Protein AF-A0A165PX97-F1 (afdb_monomer)

Foldseek 3Di:
DPPPVCLVQVLVQLVVLLVVLVVQLCCLVVPDCLCQDDPRPPPPVPLVVCC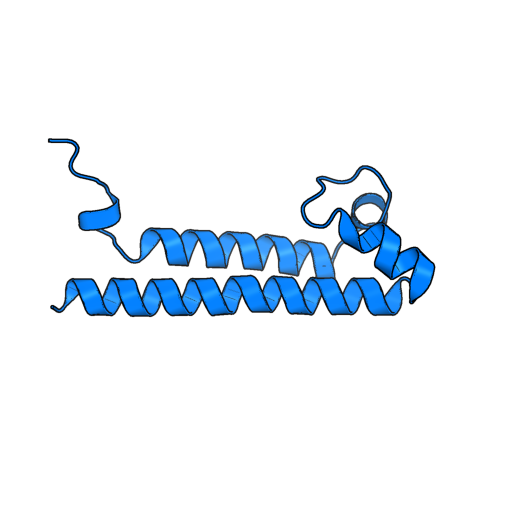VPVNPVRSSVVSNVVSVVSNVVSVVSNVVRVVSVVD

pLDDT: mean 73.75, std 14.12, range [43.16, 92.56]

Structure (mmCIF, N/CA/C/O backbone):
data_AF-A0A165PX97-F1
#
_entry.id   AF-A0A165PX97-F1
#
loop_
_atom_site.group_PDB
_atom_site.id
_atom_site.type_symbol
_atom_site.label_atom_id
_atom_site.label_alt_id
_atom_site.label_comp_id
_atom_site.label_asym_id
_atom_site.label_entity_id
_atom_site.label_seq_id
_atom_site.pdbx_PDB_ins_code
_atom_site.Cartn_x
_atom_site.Cartn_y
_atom_site.Cartn_z
_atom_site.occupancy
_atom_site.B_iso_or_equiv
_atom_site.auth_seq_id
_atom_site.auth_comp_id
_atom_site.auth_asym_id
_atom_site.auth_atom_id
_atom_site.pdbx_PDB_model_num
ATOM 1 N N . MET A 1 1 ? 24.288 14.532 -16.717 1.00 46.91 1 MET A N 1
ATOM 2 C CA . MET A 1 1 ? 23.082 13.806 -17.152 1.00 46.91 1 MET A CA 1
ATOM 3 C C . MET A 1 1 ? 22.738 12.885 -15.997 1.00 46.91 1 MET A C 1
ATOM 5 O O . MET A 1 1 ? 23.502 11.967 -15.741 1.00 46.91 1 MET A O 1
ATOM 9 N N . ILE A 1 2 ? 21.752 13.240 -15.166 1.00 54.53 2 ILE A N 1
ATOM 10 C CA . ILE A 1 2 ? 21.284 12.293 -14.149 1.00 54.53 2 ILE A CA 1
ATOM 11 C C . ILE A 1 2 ? 20.433 11.311 -14.931 1.00 54.53 2 ILE A C 1
ATOM 13 O O . ILE A 1 2 ? 19.296 11.604 -15.293 1.00 54.53 2 ILE A O 1
ATOM 17 N N . ASP A 1 3 ? 21.056 10.198 -15.273 1.00 55.19 3 ASP A N 1
ATOM 18 C CA . ASP A 1 3 ? 20.399 9.010 -15.773 1.00 55.19 3 ASP A CA 1
ATOM 19 C C . ASP A 1 3 ? 19.436 8.542 -14.681 1.00 55.19 3 ASP A C 1
ATOM 21 O O . ASP A 1 3 ? 19.800 7.835 -13.743 1.00 55.19 3 ASP A O 1
ATOM 25 N N . ASN A 1 4 ? 18.211 9.068 -14.729 1.00 65.81 4 ASN A N 1
ATOM 26 C CA . ASN A 1 4 ? 17.183 8.747 -13.759 1.00 65.81 4 ASN A CA 1
ATOM 27 C C . ASN A 1 4 ? 16.933 7.240 -13.827 1.00 65.81 4 ASN A C 1
ATOM 29 O O . ASN A 1 4 ? 16.606 6.698 -14.878 1.00 65.81 4 ASN A O 1
ATOM 33 N N . ILE A 1 5 ? 17.045 6.565 -12.684 1.00 64.81 5 ILE A N 1
ATOM 34 C CA . ILE A 1 5 ? 16.726 5.137 -12.537 1.00 64.81 5 ILE A CA 1
ATOM 35 C C . ILE A 1 5 ? 15.328 4.808 -13.094 1.00 64.81 5 ILE A C 1
ATOM 3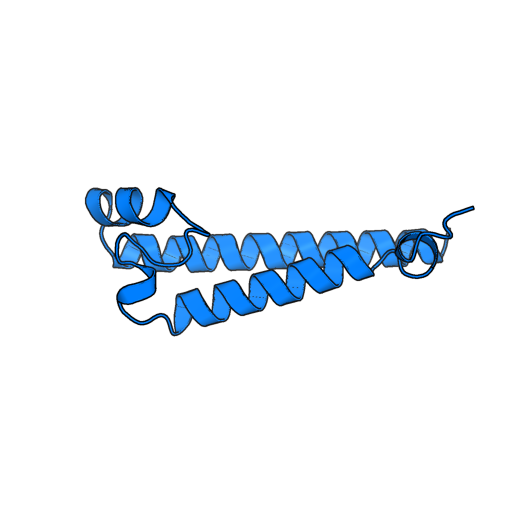7 O O . ILE A 1 5 ? 15.105 3.725 -13.624 1.00 64.81 5 ILE A O 1
ATOM 41 N N . PHE A 1 6 ? 14.416 5.783 -13.051 1.00 60.75 6 PHE A N 1
ATOM 42 C CA . PHE A 1 6 ? 13.068 5.707 -13.608 1.00 60.75 6 PHE A CA 1
ATOM 43 C C . PHE A 1 6 ? 13.019 5.536 -15.131 1.00 60.75 6 PHE A C 1
ATOM 45 O O . PHE A 1 6 ? 12.023 5.044 -15.644 1.00 60.75 6 PHE A O 1
ATOM 52 N N . THR A 1 7 ? 14.073 5.905 -15.858 1.00 64.19 7 THR A N 1
ATOM 53 C CA . THR A 1 7 ? 14.163 5.702 -17.311 1.00 64.19 7 THR A CA 1
ATOM 54 C C . THR A 1 7 ? 14.573 4.265 -17.650 1.00 64.19 7 THR A C 1
ATOM 56 O O . THR A 1 7 ? 14.128 3.718 -18.651 1.00 64.19 7 THR A O 1
ATOM 59 N N . TYR A 1 8 ? 15.394 3.631 -16.804 1.00 70.12 8 TYR A N 1
ATOM 60 C CA . TYR A 1 8 ? 15.852 2.243 -16.982 1.00 70.12 8 TYR A CA 1
ATOM 61 C C . TYR A 1 8 ? 14.886 1.210 -16.387 1.00 70.12 8 TYR A C 1
ATOM 63 O O . TYR A 1 8 ? 14.884 0.040 -16.783 1.00 70.12 8 TYR A O 1
ATOM 71 N N . LEU A 1 9 ? 14.085 1.637 -15.412 1.00 78.62 9 LEU A N 1
ATOM 72 C CA . LEU A 1 9 ? 13.104 0.816 -14.713 1.00 78.62 9 LEU A CA 1
ATOM 73 C C . LEU A 1 9 ? 11.833 1.645 -14.447 1.00 78.62 9 LEU A C 1
ATOM 75 O O . LEU A 1 9 ? 11.572 2.066 -13.315 1.00 78.62 9 LEU A O 1
ATOM 79 N N . PRO A 1 10 ? 11.042 1.929 -15.495 1.00 79.81 10 PRO A N 1
ATOM 80 C CA . PRO A 1 10 ? 9.818 2.724 -15.376 1.00 79.81 10 PRO A CA 1
ATOM 81 C C . PRO A 1 10 ? 8.736 2.041 -14.523 1.00 79.81 10 PRO A C 1
ATOM 83 O O . PRO A 1 10 ? 7.796 2.696 -14.080 1.00 79.81 10 PRO A O 1
ATOM 86 N N . GLU A 1 11 ? 8.870 0.743 -14.235 1.00 84.12 11 GLU A N 1
ATOM 87 C CA . GLU A 1 11 ? 7.954 -0.027 -13.387 1.00 84.12 11 GLU A CA 1
ATOM 88 C C . GLU A 1 11 ? 8.154 0.244 -11.881 1.00 84.12 11 GLU A C 1
ATOM 90 O O . GLU A 1 11 ? 7.262 -0.005 -11.065 1.00 84.12 11 GLU A O 1
ATOM 95 N N . LEU A 1 12 ? 9.327 0.759 -11.498 1.00 84.44 12 LEU A N 1
ATOM 96 C CA . LEU A 1 12 ? 9.782 0.889 -10.109 1.00 84.44 12 LEU A CA 1
ATOM 97 C C . LEU A 1 12 ? 8.851 1.745 -9.217 1.00 84.44 12 LEU A C 1
ATOM 99 O O . LEU A 1 12 ? 8.560 1.314 -8.097 1.00 84.44 12 LEU A O 1
ATOM 103 N N . PRO A 1 13 ? 8.295 2.887 -9.677 1.00 84.44 13 PRO A N 1
ATOM 104 C CA . PRO A 1 13 ? 7.301 3.649 -8.914 1.00 84.44 13 PRO A CA 1
ATOM 105 C C . PRO A 1 13 ? 6.037 2.837 -8.603 1.00 84.44 13 PRO A C 1
ATOM 107 O O . PRO A 1 13 ? 5.510 2.902 -7.491 1.00 84.44 13 PRO A O 1
ATOM 110 N N . GLY A 1 14 ? 5.571 2.041 -9.569 1.00 86.50 14 GLY A N 1
ATOM 111 C CA . GLY A 1 14 ? 4.401 1.184 -9.404 1.00 86.50 14 GLY A CA 1
ATOM 112 C C . GLY A 1 14 ? 4.658 0.058 -8.403 1.00 86.50 14 GLY A C 1
ATOM 113 O O . GLY A 1 14 ? 3.840 -0.176 -7.515 1.00 86.50 14 GLY A O 1
ATOM 114 N N . ILE A 1 15 ? 5.835 -0.574 -8.471 1.00 88.25 15 ILE A N 1
ATOM 115 C CA . ILE A 1 15 ? 6.260 -1.600 -7.504 1.00 88.25 15 ILE A CA 1
ATOM 116 C C . ILE A 1 15 ? 6.300 -1.019 -6.085 1.00 88.25 15 ILE A C 1
ATOM 118 O O . ILE A 1 15 ? 5.779 -1.634 -5.151 1.00 88.25 15 ILE A O 1
ATOM 122 N N . PHE A 1 16 ? 6.859 0.182 -5.917 1.00 88.75 16 PHE A N 1
ATOM 123 C CA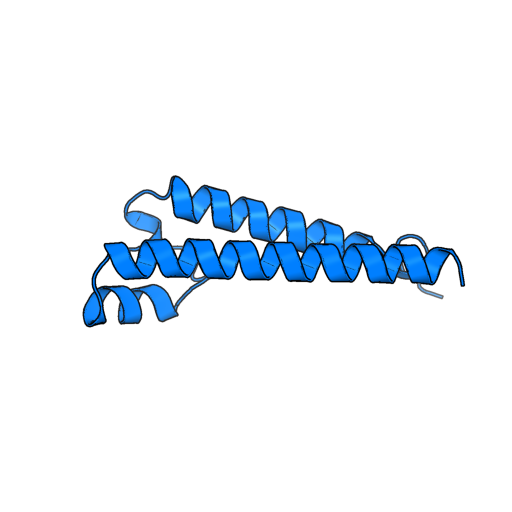 . PHE A 1 16 ? 6.901 0.854 -4.619 1.00 88.75 16 PHE A CA 1
ATOM 124 C C . PHE A 1 16 ? 5.494 1.145 -4.076 1.00 88.75 16 PHE A C 1
ATOM 126 O O . PHE A 1 16 ? 5.218 0.875 -2.906 1.00 88.75 16 PHE A O 1
ATOM 133 N N . MET A 1 17 ? 4.576 1.618 -4.927 1.00 87.75 17 MET A N 1
ATOM 134 C CA . MET A 1 17 ? 3.172 1.816 -4.550 1.00 87.75 17 MET A CA 1
ATOM 135 C C . MET A 1 17 ? 2.480 0.513 -4.136 1.00 87.75 17 MET A C 1
ATOM 137 O O . MET A 1 17 ? 1.735 0.515 -3.158 1.00 87.75 17 MET A O 1
ATOM 141 N N . ILE A 1 18 ? 2.735 -0.603 -4.825 1.00 89.81 18 ILE A N 1
ATOM 142 C CA . ILE A 1 18 ? 2.164 -1.909 -4.460 1.00 89.81 18 ILE A CA 1
ATOM 143 C C . ILE A 1 18 ? 2.669 -2.349 -3.083 1.00 89.81 18 ILE A C 1
ATOM 145 O O . ILE A 1 18 ? 1.863 -2.761 -2.248 1.00 89.81 18 ILE A O 1
ATOM 149 N N . LEU A 1 19 ? 3.975 -2.230 -2.826 1.00 89.69 19 LEU A N 1
ATOM 150 C CA . LEU A 1 19 ? 4.573 -2.570 -1.531 1.00 89.69 19 LEU A CA 1
ATOM 151 C C . LEU A 1 19 ? 4.003 -1.704 -0.404 1.00 89.69 19 LEU A C 1
ATOM 153 O O . LEU A 1 19 ? 3.635 -2.227 0.649 1.00 89.69 19 LEU A O 1
ATOM 157 N N . LEU A 1 20 ? 3.865 -0.398 -0.644 1.00 86.31 20 LEU A N 1
ATOM 158 C CA . LEU A 1 20 ? 3.230 0.521 0.296 1.00 86.31 20 LEU A CA 1
ATOM 159 C C . LEU A 1 20 ? 1.767 0.124 0.547 1.00 86.31 20 LEU A C 1
ATOM 161 O O . LEU A 1 20 ? 1.343 0.013 1.693 1.00 86.31 20 LEU A O 1
ATOM 165 N N . GLY A 1 21 ? 0.999 -0.155 -0.506 1.00 84.81 21 GLY A N 1
ATOM 166 C CA . GLY A 1 21 ? -0.393 -0.588 -0.400 1.00 84.81 21 GLY A CA 1
ATOM 167 C C . GLY A 1 21 ? -0.556 -1.921 0.341 1.00 84.81 21 GLY A C 1
ATOM 168 O O . GLY A 1 21 ? -1.492 -2.077 1.123 1.00 84.81 21 GLY A O 1
ATOM 169 N N . TRP A 1 22 ? 0.376 -2.861 0.171 1.00 86.06 22 TRP A N 1
ATOM 170 C CA . TRP A 1 22 ? 0.430 -4.111 0.938 1.00 86.06 22 TRP A CA 1
ATOM 171 C C . TRP A 1 22 ? 0.729 -3.878 2.415 1.00 86.06 22 TRP A C 1
ATOM 173 O O . TRP A 1 22 ? 0.076 -4.485 3.266 1.00 86.06 22 TRP A O 1
ATOM 183 N N . LEU A 1 23 ? 1.670 -2.985 2.724 1.00 83.81 23 LEU A N 1
ATOM 184 C CA . LEU A 1 23 ? 1.972 -2.581 4.095 1.00 83.81 23 LEU A CA 1
ATOM 185 C C . LEU A 1 23 ? 0.724 -1.984 4.760 1.00 83.81 23 LEU A C 1
ATOM 187 O O . LEU A 1 23 ? 0.339 -2.416 5.846 1.00 83.81 23 LEU A O 1
ATOM 191 N N . LEU A 1 24 ? 0.033 -1.079 4.059 1.00 78.56 24 LEU A N 1
ATOM 192 C CA . LEU A 1 24 ? -1.224 -0.482 4.512 1.00 78.56 24 LEU A CA 1
ATOM 193 C C . LEU A 1 24 ? -2.333 -1.521 4.676 1.00 78.56 24 LEU A C 1
ATOM 195 O O . LEU A 1 24 ? -3.070 -1.471 5.659 1.00 78.56 24 LEU A O 1
ATOM 199 N N . LEU A 1 25 ? -2.440 -2.497 3.774 1.00 81.94 25 LEU A N 1
ATOM 200 C CA . LEU A 1 25 ? -3.439 -3.562 3.863 1.00 81.94 25 LEU A CA 1
ATOM 201 C C . LEU A 1 25 ? -3.174 -4.489 5.053 1.00 81.94 25 LEU A C 1
ATOM 203 O O . LEU A 1 25 ? -4.108 -4.865 5.766 1.00 81.94 25 LEU A O 1
ATOM 207 N N . TYR A 1 26 ? -1.911 -4.857 5.269 1.00 79.50 26 TYR A N 1
ATOM 208 C CA . TYR A 1 26 ? -1.480 -5.664 6.406 1.00 79.50 26 TYR A CA 1
ATOM 209 C C . TYR A 1 26 ? -1.795 -4.947 7.720 1.00 79.50 26 TYR A C 1
ATOM 211 O O . TYR A 1 26 ? -2.437 -5.520 8.599 1.00 79.50 26 TYR A O 1
ATOM 219 N N . TRP A 1 27 ? -1.440 -3.670 7.807 1.00 73.50 27 TRP A N 1
ATOM 220 C CA . TRP A 1 27 ? -1.769 -2.793 8.924 1.00 73.50 27 TRP A CA 1
ATOM 221 C C . TRP A 1 27 ? -3.277 -2.601 9.108 1.00 73.50 27 TRP A C 1
ATOM 223 O O . TRP A 1 27 ? -3.772 -2.666 10.224 1.00 73.50 27 TRP A O 1
ATOM 233 N N . SER A 1 28 ? -4.054 -2.506 8.033 1.00 70.88 28 SER A N 1
ATOM 234 C CA . SER A 1 28 ? -5.517 -2.392 8.118 1.00 70.88 28 SER A CA 1
ATOM 235 C C . SER A 1 28 ? -6.186 -3.665 8.644 1.00 70.88 28 SER A C 1
ATOM 237 O O . SER A 1 28 ? -7.180 -3.589 9.363 1.00 70.88 28 SER A O 1
ATOM 239 N N . LYS A 1 29 ? -5.662 -4.847 8.288 1.00 70.38 29 LYS A N 1
ATOM 240 C CA . LYS A 1 29 ? -6.221 -6.147 8.702 1.00 70.38 29 LYS A CA 1
ATOM 241 C C . LYS A 1 29 ? -5.746 -6.600 10.079 1.00 70.38 29 LYS A C 1
ATOM 243 O O . LYS A 1 29 ? -6.520 -7.222 10.799 1.00 70.38 29 LYS A O 1
ATOM 248 N N . LYS A 1 30 ? -4.480 -6.337 10.409 1.00 65.56 30 LYS A N 1
ATOM 249 C CA . LYS A 1 30 ? -3.834 -6.784 11.650 1.00 65.56 30 LYS A CA 1
ATOM 250 C C . LYS A 1 30 ? -3.786 -5.696 12.726 1.00 65.56 30 LYS A C 1
ATOM 252 O O . LYS A 1 30 ? -3.436 -6.006 13.853 1.00 65.56 30 LYS A O 1
ATOM 257 N N . GLY A 1 31 ? -4.089 -4.448 12.366 1.00 56.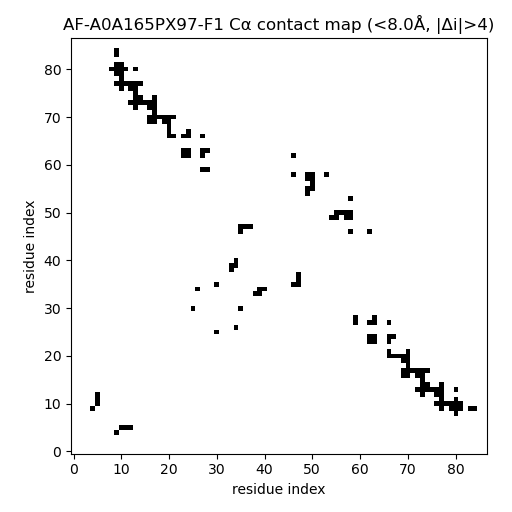56 31 GLY A N 1
ATOM 258 C CA . GLY A 1 31 ? -3.829 -3.260 13.172 1.00 56.56 31 GLY A CA 1
ATOM 259 C C . GLY A 1 31 ? -4.416 -3.336 14.570 1.00 56.56 31 GLY A C 1
ATOM 260 O O . GLY A 1 31 ? -5.636 -3.361 14.737 1.00 56.56 31 GLY A O 1
ATOM 261 N N . ASP A 1 32 ? -3.505 -3.337 15.536 1.00 54.81 32 ASP A N 1
ATOM 262 C CA . ASP A 1 32 ? -3.741 -3.008 16.934 1.00 54.81 32 ASP A CA 1
ATOM 263 C C . ASP A 1 32 ? -4.415 -1.628 17.072 1.00 54.81 32 ASP A C 1
ATOM 265 O O . ASP A 1 32 ? -4.374 -0.785 16.168 1.00 54.81 32 ASP A O 1
ATOM 269 N N . GLU A 1 33 ? -5.009 -1.383 18.240 1.00 55.75 33 GLU A N 1
ATOM 270 C CA . GLU A 1 33 ? -5.764 -0.167 18.575 1.00 55.75 33 GLU A CA 1
ATOM 271 C C . GLU A 1 33 ? -4.998 1.135 18.258 1.00 55.75 33 GLU A C 1
ATOM 273 O O . GLU A 1 33 ? -5.608 2.085 17.764 1.00 55.75 33 GLU A O 1
ATOM 278 N N . TRP A 1 34 ? -3.661 1.150 18.380 1.00 58.84 34 TRP A N 1
ATOM 279 C CA . TRP A 1 34 ? -2.804 2.324 18.128 1.00 58.84 34 TRP A CA 1
ATOM 280 C C . TRP A 1 34 ? -2.849 2.875 16.691 1.00 58.84 34 TRP A C 1
ATOM 282 O O . TRP A 1 34 ? -2.528 4.042 16.469 1.00 58.84 34 TRP A O 1
ATOM 292 N N . MET A 1 35 ? -3.257 2.074 15.699 1.00 55.56 35 MET A N 1
ATOM 293 C CA . MET A 1 35 ? -3.442 2.550 14.315 1.00 55.56 35 MET A CA 1
ATOM 294 C C . MET A 1 35 ? -4.783 3.252 14.086 1.00 55.56 35 MET A C 1
ATOM 296 O O . MET A 1 35 ? -4.967 3.932 13.074 1.00 55.56 35 MET A O 1
ATOM 300 N N . TYR A 1 36 ? -5.726 3.061 15.005 1.00 56.00 36 TYR A N 1
ATOM 301 C CA . TYR A 1 36 ? -7.038 3.702 15.002 1.00 56.00 36 TYR A CA 1
ATOM 302 C C . TYR A 1 36 ? -7.136 4.793 16.073 1.00 56.00 36 TYR A C 1
ATOM 304 O O . TYR A 1 36 ? -8.079 5.586 16.052 1.00 56.00 36 TYR A O 1
ATOM 312 N N . GLU A 1 37 ? -6.183 4.837 17.003 1.00 52.28 37 GLU A N 1
ATOM 313 C CA . GLU A 1 37 ? -6.020 5.902 17.979 1.00 52.28 37 GLU A CA 1
ATOM 314 C C . GLU A 1 37 ? -5.387 7.151 17.362 1.00 52.28 37 GLU A C 1
ATOM 316 O O . GLU A 1 37 ? -4.524 7.113 16.483 1.00 52.28 37 GLU A O 1
ATOM 321 N N . SER A 1 38 ? -5.851 8.298 17.848 1.00 48.16 38 SER A N 1
ATOM 322 C CA . SER A 1 38 ? -5.331 9.619 17.525 1.00 48.16 38 SER A CA 1
ATOM 323 C C . SER A 1 38 ? -3.857 9.722 17.932 1.00 48.16 38 SER A C 1
ATOM 325 O O . SER A 1 38 ? -3.562 10.028 19.083 1.00 48.16 38 SER A O 1
ATOM 327 N N . GLY A 1 39 ? -2.942 9.455 16.998 1.00 44.19 39 GLY A N 1
ATOM 328 C CA . GLY A 1 39 ? -1.496 9.540 17.233 1.00 44.19 39 GLY A CA 1
ATOM 329 C C . GLY A 1 39 ? -0.650 8.508 16.483 1.00 44.19 39 GLY A C 1
ATOM 330 O O . GLY A 1 39 ? 0.560 8.702 16.377 1.00 44.19 39 GLY A O 1
ATOM 331 N N . GLY A 1 40 ? -1.252 7.452 15.920 1.00 44.00 40 GLY A N 1
ATOM 332 C CA . GLY A 1 40 ? -0.552 6.556 14.993 1.00 44.00 40 GLY A CA 1
ATOM 333 C C . GLY A 1 40 ? -0.045 7.310 13.751 1.00 44.00 40 GLY A C 1
ATOM 334 O O . GLY A 1 40 ? -0.597 8.368 13.431 1.00 44.00 40 GLY A O 1
ATOM 335 N N . PRO A 1 41 ? 0.994 6.808 13.044 1.00 43.16 41 PRO A N 1
ATOM 336 C CA . PRO A 1 41 ? 1.535 7.446 11.849 1.00 43.16 41 PRO A CA 1
ATOM 337 C C . PRO A 1 41 ? 0.372 7.718 10.903 1.00 43.16 41 PRO A C 1
ATOM 339 O O . PRO A 1 41 ? -0.269 6.796 10.400 1.00 43.16 41 PRO A O 1
ATOM 342 N N . GLY A 1 42 ? 0.054 9.006 10.773 1.00 43.69 42 GLY A N 1
ATOM 343 C CA . GLY A 1 42 ? -1.185 9.530 10.218 1.00 43.69 42 GLY A CA 1
ATOM 344 C C . GLY A 1 42 ? -1.274 9.359 8.712 1.00 43.69 42 GLY A C 1
ATOM 345 O O . GLY A 1 42 ? -1.480 10.333 7.997 1.00 43.69 42 GLY A O 1
ATOM 346 N N . VAL A 1 43 ? -1.150 8.130 8.214 1.00 50.59 43 VAL A N 1
ATOM 347 C CA . VAL A 1 43 ? -1.424 7.825 6.807 1.00 50.59 43 VAL A CA 1
ATOM 348 C C . VAL A 1 43 ? -2.906 8.061 6.500 1.00 50.59 43 VAL A C 1
ATOM 350 O O . VAL A 1 43 ? -3.281 8.330 5.365 1.00 50.59 43 VAL A O 1
ATOM 353 N N . PHE A 1 44 ? -3.751 8.066 7.533 1.00 54.62 44 PHE A N 1
ATOM 354 C CA . PHE A 1 44 ? -5.160 8.374 7.409 1.00 54.62 44 PHE A CA 1
ATOM 355 C C . PHE A 1 44 ? -5.640 9.248 8.577 1.00 54.62 44 PHE A C 1
ATOM 357 O O . PHE A 1 44 ? -6.429 8.828 9.423 1.00 54.62 44 PHE A O 1
ATOM 364 N N . THR A 1 45 ? -5.206 10.504 8.613 1.00 50.50 45 THR A N 1
ATOM 365 C CA . THR A 1 45 ? -5.725 11.546 9.524 1.00 50.50 45 THR A CA 1
ATOM 366 C C . THR A 1 45 ? -7.258 11.659 9.523 1.00 50.50 45 THR A C 1
ATOM 368 O O . THR A 1 45 ? -7.839 12.148 10.487 1.00 50.50 45 THR A O 1
ATOM 371 N N . ASN A 1 46 ? -7.929 11.150 8.483 1.00 59.75 46 ASN A N 1
ATOM 372 C CA . ASN A 1 46 ? -9.385 11.150 8.356 1.00 59.75 46 ASN A CA 1
ATOM 373 C C . ASN A 1 46 ? -10.091 9.912 8.962 1.00 59.75 46 ASN A C 1
ATOM 375 O O . ASN A 1 46 ? -11.317 9.897 9.059 1.00 59.75 46 ASN A O 1
ATOM 379 N N . ILE A 1 47 ? -9.360 8.875 9.402 1.00 62.78 47 ILE A N 1
ATOM 380 C CA . 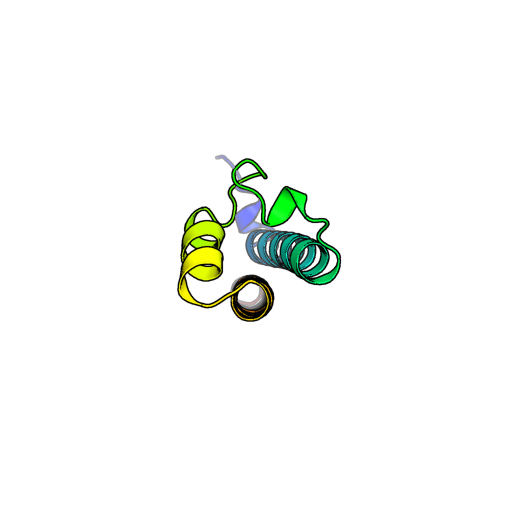ILE A 1 47 ? -9.966 7.698 10.061 1.00 62.78 47 ILE A CA 1
ATOM 381 C C . ILE A 1 47 ? -10.630 8.085 11.366 1.00 62.78 47 ILE A C 1
ATOM 383 O O . ILE A 1 47 ? -11.697 7.566 11.662 1.00 62.78 47 ILE A O 1
ATOM 387 N N . THR A 1 48 ? -10.011 8.954 12.164 1.00 63.31 48 THR A N 1
ATOM 388 C CA . THR A 1 48 ? -10.522 9.296 13.496 1.00 63.31 48 THR A CA 1
ATOM 389 C C . THR A 1 48 ? -11.901 9.940 13.391 1.00 63.31 48 THR A C 1
ATOM 391 O O . THR A 1 48 ? -12.800 9.614 14.163 1.00 63.31 48 THR A O 1
ATOM 394 N N . TRP A 1 49 ? -12.099 10.782 12.373 1.00 68.25 49 TRP A N 1
ATOM 395 C CA . TRP A 1 49 ? -13.403 11.344 12.038 1.00 68.25 49 TRP A CA 1
ATOM 396 C C . TRP A 1 49 ? -14.383 10.252 11.580 1.00 68.25 49 TRP A C 1
ATOM 398 O O . TRP A 1 49 ? -15.451 10.114 12.169 1.00 68.25 49 TRP A O 1
ATOM 408 N N . ILE A 1 50 ? -13.994 9.391 10.628 1.00 69.19 50 ILE A N 1
ATOM 409 C CA . ILE A 1 50 ? -14.848 8.285 10.147 1.00 69.19 50 ILE A CA 1
ATOM 410 C C . ILE A 1 50 ? -15.227 7.322 11.284 1.00 69.19 50 ILE A C 1
ATOM 412 O O . ILE A 1 50 ? -16.365 6.864 11.352 1.00 69.19 50 ILE A O 1
ATOM 416 N N . ARG A 1 51 ? -14.304 7.032 12.202 1.00 69.50 51 ARG A N 1
ATOM 417 C CA . ARG A 1 51 ? -14.523 6.189 13.381 1.00 69.50 51 ARG A CA 1
ATOM 418 C C . ARG A 1 51 ? -15.540 6.825 14.320 1.00 69.50 51 ARG A C 1
ATOM 420 O O . ARG A 1 51 ? -16.459 6.137 14.753 1.00 69.50 51 ARG A O 1
ATOM 427 N N . ASN A 1 52 ? -15.394 8.118 14.604 1.00 72.25 52 ASN A N 1
ATOM 428 C CA . ASN A 1 52 ? -16.282 8.842 15.511 1.00 72.25 52 ASN A CA 1
ATOM 429 C C . ASN A 1 52 ? -17.679 9.075 14.904 1.00 72.25 52 ASN A C 1
ATOM 431 O O . ASN A 1 52 ? -18.653 9.139 15.647 1.00 72.25 52 ASN A O 1
ATOM 435 N N . THR A 1 53 ? -17.796 9.168 13.574 1.00 76.06 53 THR A N 1
ATOM 436 C CA . THR A 1 53 ? -19.070 9.425 12.876 1.00 76.06 53 THR A CA 1
ATOM 437 C C . THR A 1 53 ? -19.803 8.149 12.443 1.00 76.06 53 THR A C 1
ATOM 439 O O . THR A 1 53 ? -21.024 8.085 12.541 1.00 76.06 53 THR A O 1
ATOM 442 N N . PHE A 1 54 ? -19.085 7.123 11.976 1.00 75.88 54 PHE A N 1
ATOM 443 C CA . PHE A 1 54 ? -19.659 5.908 11.371 1.00 75.88 54 PHE A CA 1
ATOM 444 C C . PHE A 1 54 ? -19.291 4.608 12.102 1.00 75.88 54 PHE A C 1
ATOM 446 O O . PHE A 1 54 ? -19.684 3.518 11.669 1.00 75.88 54 PHE A O 1
ATOM 453 N N . GLY A 1 55 ? -18.528 4.699 13.192 1.00 74.38 55 GLY A N 1
ATOM 454 C CA . GLY A 1 55 ? -18.081 3.563 13.989 1.00 74.38 55 GLY A CA 1
ATOM 455 C C . GLY A 1 55 ? -16.817 2.877 13.458 1.00 74.38 55 GLY A C 1
ATOM 456 O O . GLY A 1 55 ? -16.454 2.938 12.281 1.00 74.38 55 GLY A O 1
ATOM 457 N N . GLU A 1 56 ? -16.144 2.157 14.353 1.00 72.25 56 GLU A N 1
ATOM 458 C CA . GLU A 1 56 ? -14.848 1.513 14.104 1.00 72.25 56 GLU A CA 1
ATOM 459 C C . GLU A 1 56 ? -14.893 0.455 12.992 1.00 72.25 56 GLU A C 1
ATOM 461 O O . GLU A 1 56 ? -13.982 0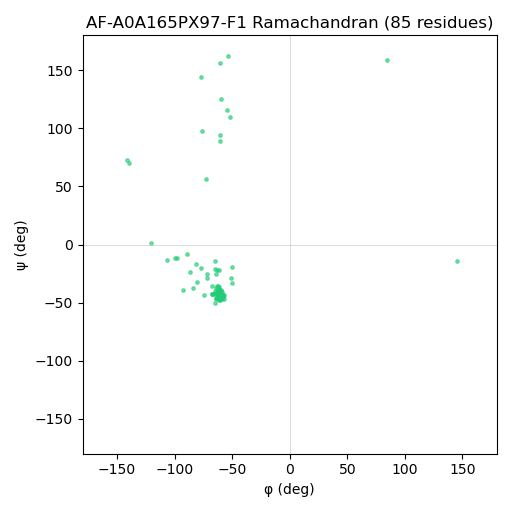.352 12.169 1.00 72.25 56 GLU A O 1
ATOM 466 N N . LYS A 1 57 ? -15.994 -0.299 12.903 1.00 74.56 57 LYS A N 1
ATOM 467 C CA . LYS A 1 57 ? -16.178 -1.334 11.874 1.00 74.56 57 LYS A CA 1
ATOM 468 C C . LYS A 1 57 ? -16.195 -0.746 10.459 1.00 74.56 57 LYS A C 1
ATOM 470 O O . LYS A 1 57 ? -15.689 -1.375 9.527 1.00 74.56 57 LYS A O 1
ATOM 475 N N . THR A 1 58 ? -16.758 0.451 10.298 1.00 73.38 58 THR A N 1
ATOM 476 C CA . THR A 1 58 ? -16.815 1.163 9.015 1.00 73.38 58 THR A CA 1
ATOM 477 C C . THR A 1 58 ?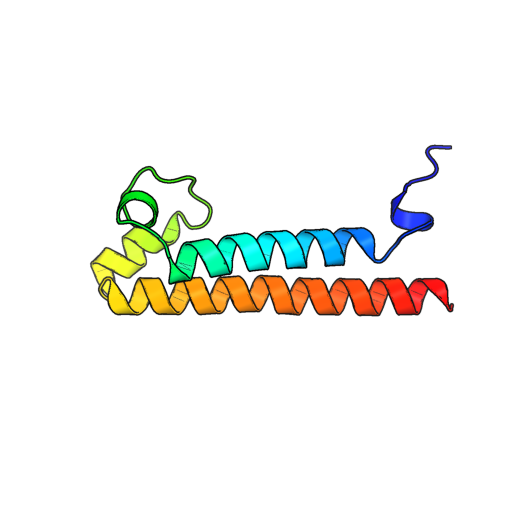 -15.447 1.732 8.657 1.00 73.38 58 THR A C 1
ATOM 479 O O . THR A 1 58 ? -14.985 1.542 7.533 1.00 73.38 58 THR A O 1
ATOM 482 N N . ALA A 1 59 ? -14.749 2.321 9.630 1.00 72.06 59 ALA A N 1
ATOM 483 C CA . ALA A 1 59 ? -13.386 2.818 9.459 1.00 72.06 59 ALA A CA 1
ATOM 484 C C . ALA A 1 59 ? -12.402 1.717 9.012 1.00 72.06 59 ALA A C 1
ATOM 486 O O . ALA A 1 59 ? -11.666 1.902 8.042 1.00 72.06 59 ALA A O 1
ATOM 487 N N . LYS A 1 60 ? -12.455 0.530 9.637 1.00 73.00 60 LYS A N 1
ATOM 488 C CA . LYS A 1 60 ? -11.635 -0.634 9.243 1.00 73.00 60 LYS A CA 1
ATOM 489 C C . LYS A 1 60 ? -11.872 -1.049 7.788 1.00 73.00 60 LYS A C 1
ATOM 491 O O . LYS A 1 60 ? -10.924 -1.295 7.045 1.00 73.00 60 LYS A O 1
ATOM 496 N N . ARG A 1 61 ? -13.136 -1.096 7.352 1.00 76.69 61 ARG A N 1
ATOM 497 C CA . ARG A 1 61 ? -13.486 -1.415 5.954 1.00 76.69 61 ARG A CA 1
ATOM 498 C C . ARG A 1 61 ? -12.975 -0.357 4.982 1.00 76.69 61 ARG A C 1
ATOM 500 O O . ARG A 1 61 ? -12.481 -0.711 3.915 1.00 76.69 61 ARG A O 1
ATOM 507 N N . TYR A 1 62 ? -13.068 0.913 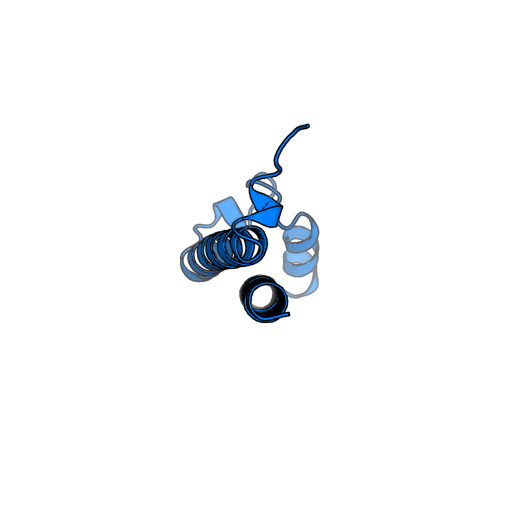5.360 1.00 77.56 62 TYR A N 1
ATOM 508 C CA . TYR A 1 62 ? -12.605 2.021 4.534 1.00 77.56 62 TYR A CA 1
ATOM 509 C C . TYR A 1 62 ? -11.085 1.975 4.320 1.00 77.56 62 TYR A C 1
ATOM 511 O O . TYR A 1 62 ? -10.623 2.097 3.190 1.00 77.56 62 TYR A O 1
ATOM 519 N N . ASN A 1 63 ? -10.310 1.668 5.362 1.00 76.56 63 ASN A N 1
ATOM 520 C CA . ASN A 1 63 ? -8.861 1.486 5.238 1.00 76.56 63 ASN A CA 1
ATOM 521 C C . ASN A 1 63 ? -8.468 0.345 4.309 1.00 76.56 63 ASN A C 1
ATOM 523 O O . ASN A 1 63 ? -7.553 0.486 3.496 1.00 76.56 63 ASN A O 1
ATOM 527 N N . VAL A 1 64 ? -9.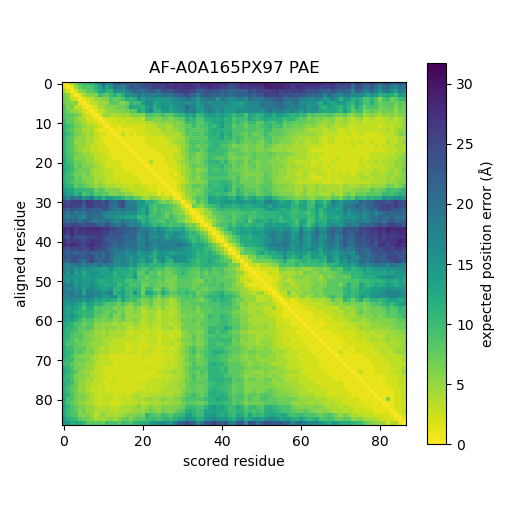171 -0.785 4.411 1.00 81.56 64 VAL A N 1
ATOM 528 C CA . VAL A 1 64 ? -8.957 -1.920 3.511 1.00 81.56 64 VAL A CA 1
ATOM 529 C C . VAL A 1 64 ? -9.236 -1.505 2.066 1.00 81.56 64 VAL A C 1
ATOM 531 O O . VAL A 1 64 ? -8.438 -1.824 1.187 1.00 81.56 64 VAL A O 1
ATOM 534 N N . LEU A 1 65 ? -10.316 -0.756 1.819 1.00 83.44 65 LEU A N 1
ATOM 535 C CA . LEU A 1 65 ? -10.653 -0.244 0.489 1.00 83.44 65 LEU A CA 1
ATOM 536 C C . LEU A 1 65 ? -9.594 0.722 -0.053 1.00 83.44 65 LEU A C 1
ATOM 538 O O . LEU A 1 65 ? -9.179 0.564 -1.198 1.00 83.44 65 LEU A O 1
ATOM 542 N N . ILE A 1 66 ? -9.112 1.674 0.753 1.00 82.06 66 ILE A N 1
ATOM 543 C CA . ILE A 1 66 ? -8.058 2.597 0.306 1.00 82.06 66 ILE A CA 1
ATOM 544 C C . ILE A 1 66 ? -6.759 1.840 0.029 1.00 82.06 66 ILE A C 1
ATOM 546 O O . ILE A 1 66 ? -6.122 2.081 -0.993 1.00 82.06 66 ILE A O 1
ATOM 550 N N . SER A 1 67 ? -6.385 0.894 0.894 1.00 83.19 67 SER A N 1
ATOM 551 C CA . SER A 1 67 ? -5.185 0.072 0.699 1.00 83.19 67 SER A CA 1
ATOM 552 C C . SER A 1 67 ? -5.251 -0.692 -0.624 1.00 83.19 67 SER A C 1
ATOM 554 O O . SER A 1 67 ? -4.291 -0.685 -1.391 1.00 83.19 67 SER A O 1
ATOM 556 N N . TRP A 1 68 ? -6.409 -1.278 -0.944 1.00 85.25 68 TRP A N 1
ATOM 557 C CA . TRP A 1 68 ? -6.651 -1.877 -2.257 1.00 85.25 68 TRP A CA 1
ATOM 558 C C . TRP A 1 68 ? -6.584 -0.859 -3.396 1.00 85.25 68 TRP A C 1
ATOM 560 O O . TRP A 1 68 ? -5.992 -1.163 -4.427 1.00 85.25 68 TRP A O 1
ATOM 570 N N . GLY A 1 69 ? -7.125 0.346 -3.210 1.00 87.06 69 GLY A N 1
ATOM 571 C CA . GLY A 1 69 ? -7.017 1.433 -4.183 1.00 87.06 69 GLY A CA 1
ATOM 572 C C . GLY A 1 69 ? -5.563 1.777 -4.517 1.00 87.06 69 GLY A C 1
ATOM 573 O O . GLY A 1 69 ? -5.204 1.838 -5.690 1.00 87.06 69 GLY A O 1
ATOM 574 N N . VAL A 1 70 ? -4.704 1.909 -3.502 1.00 87.31 70 VAL A N 1
ATOM 575 C CA . VAL A 1 70 ? -3.263 2.160 -3.682 1.00 87.31 70 VAL A CA 1
ATOM 576 C C . VAL A 1 70 ? -2.588 1.012 -4.437 1.00 87.31 70 VAL A C 1
ATOM 578 O O . VAL A 1 70 ? -1.807 1.264 -5.352 1.00 87.31 70 VAL A O 1
ATOM 581 N N . ILE A 1 71 ? -2.921 -0.243 -4.112 1.00 90.00 71 ILE A N 1
ATOM 582 C CA . ILE A 1 71 ? -2.390 -1.419 -4.821 1.00 90.00 71 ILE A CA 1
ATOM 583 C C . ILE A 1 71 ? -2.805 -1.396 -6.295 1.00 90.00 71 ILE A C 1
ATOM 585 O O . ILE A 1 71 ? -1.958 -1.584 -7.163 1.00 90.00 71 ILE A O 1
ATOM 589 N N . VAL A 1 72 ? -4.086 -1.150 -6.590 1.00 92.38 72 VAL A N 1
ATOM 590 C CA . VAL A 1 72 ? -4.609 -1.117 -7.966 1.00 92.38 72 VAL A CA 1
ATOM 591 C C . VAL A 1 72 ? -3.929 -0.020 -8.780 1.00 92.38 72 VAL A C 1
ATOM 593 O O . VAL A 1 72 ? -3.487 -0.280 -9.898 1.00 92.38 72 VAL A O 1
ATOM 596 N N . VAL A 1 73 ? -3.783 1.180 -8.213 1.00 91.25 73 VAL A N 1
ATOM 597 C CA . VAL A 1 73 ? -3.044 2.272 -8.861 1.00 91.25 73 VAL A CA 1
ATOM 598 C C . VAL A 1 73 ? -1.591 1.858 -9.101 1.00 91.25 73 VAL A C 1
ATOM 600 O O . VAL A 1 73 ? -1.104 1.996 -10.219 1.00 91.25 73 VAL A O 1
ATOM 603 N N . GLY A 1 74 ? -0.920 1.263 -8.112 1.00 89.94 74 GLY A N 1
ATOM 604 C CA . GLY A 1 74 ? 0.442 0.754 -8.274 1.00 89.94 74 GLY A CA 1
ATOM 605 C C . GLY A 1 74 ? 0.575 -0.266 -9.413 1.00 89.94 74 GLY A C 1
ATOM 606 O O . GLY A 1 74 ? 1.486 -0.148 -10.228 1.00 89.94 74 GLY A O 1
ATOM 607 N N . VAL A 1 75 ? -0.368 -1.208 -9.540 1.00 92.19 75 VAL A N 1
ATOM 608 C CA . VAL A 1 75 ? -0.410 -2.175 -10.655 1.00 92.19 75 VAL A CA 1
ATOM 609 C C . VAL A 1 75 ? -0.562 -1.471 -12.003 1.00 92.19 75 VAL A C 1
ATOM 611 O O . VAL A 1 75 ? 0.148 -1.817 -12.944 1.00 92.19 75 VAL A O 1
ATOM 614 N N . LEU A 1 76 ? -1.430 -0.460 -12.107 1.00 92.56 76 LEU A N 1
ATOM 615 C CA . LEU A 1 76 ? -1.571 0.325 -13.339 1.00 92.56 76 LEU A CA 1
ATOM 616 C C . LEU A 1 76 ? -0.261 1.025 -13.718 1.00 92.56 76 LEU A C 1
ATOM 618 O O . LEU A 1 76 ? 0.135 0.982 -14.879 1.00 92.56 76 LEU A O 1
ATOM 622 N N . PHE A 1 77 ? 0.445 1.607 -12.747 1.00 89.75 77 PHE A N 1
ATOM 623 C CA . PHE A 1 77 ? 1.755 2.218 -12.984 1.00 89.75 77 PHE A CA 1
ATOM 624 C C . PHE A 1 77 ? 2.809 1.197 -13.428 1.00 89.75 77 PHE A C 1
ATOM 626 O O . PHE A 1 77 ? 3.604 1.503 -14.313 1.00 89.75 77 PHE A O 1
ATOM 633 N N . VAL A 1 78 ? 2.792 -0.026 -12.882 1.00 90.38 78 VAL A N 1
ATOM 634 C CA . VAL A 1 78 ? 3.654 -1.115 -13.371 1.00 90.38 78 VAL A CA 1
ATOM 635 C C . VAL A 1 78 ? 3.329 -1.449 -14.825 1.00 90.38 78 VAL A C 1
ATOM 637 O O . VAL A 1 78 ? 4.242 -1.532 -15.639 1.00 90.38 78 VAL A O 1
ATOM 640 N N . LEU A 1 79 ? 2.049 -1.597 -15.177 1.00 91.56 79 LEU A N 1
ATOM 641 C CA . LEU A 1 79 ? 1.633 -1.903 -16.550 1.00 91.56 79 LEU A CA 1
ATOM 642 C C . LEU A 1 79 ? 2.038 -0.801 -17.537 1.00 91.56 79 LEU A C 1
ATOM 644 O O . LEU A 1 79 ? 2.520 -1.111 -18.625 1.00 91.56 79 LEU A O 1
ATOM 648 N N . ILE A 1 80 ? 1.892 0.468 -17.147 1.00 90.19 80 ILE A N 1
ATOM 649 C CA . ILE A 1 80 ? 2.355 1.615 -17.939 1.00 90.19 80 ILE A CA 1
ATOM 650 C C . ILE A 1 80 ? 3.877 1.567 -18.099 1.00 90.19 80 ILE A C 1
ATOM 652 O O . ILE A 1 80 ? 4.368 1.729 -19.211 1.00 90.19 80 ILE A O 1
ATOM 656 N N . GLY A 1 81 ? 4.624 1.297 -17.025 1.00 86.81 81 GLY A N 1
ATOM 657 C CA . GLY A 1 81 ? 6.079 1.176 -17.095 1.00 86.81 81 GLY A CA 1
ATOM 658 C C . GLY A 1 81 ? 6.530 0.051 -18.030 1.00 86.81 81 GLY A C 1
ATOM 659 O O . GLY A 1 81 ? 7.390 0.268 -18.880 1.00 86.81 81 GLY A O 1
ATOM 660 N N . ILE A 1 82 ? 5.885 -1.116 -17.951 1.00 87.19 82 ILE A N 1
ATOM 661 C CA . ILE A 1 82 ? 6.145 -2.239 -18.861 1.00 87.19 82 ILE A CA 1
ATOM 662 C C . ILE A 1 82 ? 5.849 -1.825 -20.307 1.00 87.19 82 ILE A C 1
ATOM 664 O O . ILE A 1 82 ? 6.660 -2.090 -21.188 1.00 87.19 82 ILE A O 1
ATOM 668 N N . LEU A 1 83 ? 4.723 -1.151 -20.564 1.00 88.38 83 LEU A N 1
ATOM 669 C CA . LEU A 1 83 ? 4.378 -0.665 -21.902 1.00 88.38 83 LEU A CA 1
ATOM 670 C C . LEU A 1 83 ? 5.442 0.301 -22.444 1.00 88.38 83 LEU A C 1
ATOM 672 O O . LEU A 1 83 ? 5.864 0.158 -23.588 1.00 88.38 83 LEU A O 1
ATOM 676 N N . MET A 1 84 ? 5.915 1.234 -21.613 1.00 83.31 84 MET A N 1
ATOM 677 C CA . MET A 1 84 ? 6.969 2.190 -21.974 1.00 83.31 84 MET A CA 1
ATOM 678 C C . MET A 1 84 ? 8.315 1.523 -22.272 1.00 83.31 84 MET A C 1
ATOM 680 O O . MET A 1 84 ? 9.108 2.088 -23.009 1.00 83.31 84 MET A O 1
ATOM 684 N N . ARG A 1 85 ? 8.587 0.334 -21.723 1.00 79.50 85 ARG A N 1
ATOM 685 C CA . ARG A 1 85 ? 9.799 -0.439 -22.034 1.00 79.50 85 ARG A CA 1
ATOM 686 C C . ARG A 1 85 ? 9.763 -1.044 -23.447 1.00 79.50 85 ARG A C 1
ATOM 688 O O . ARG A 1 85 ? 10.820 -1.338 -23.998 1.00 79.50 85 ARG A O 1
ATOM 695 N N . PHE A 1 86 ? 8.573 -1.274 -24.008 1.00 77.12 86 PHE A N 1
ATOM 696 C CA . PHE A 1 86 ? 8.389 -1.883 -25.332 1.00 77.12 86 PHE A CA 1
ATOM 697 C C . PHE A 1 86 ? 8.142 -0.875 -26.467 1.00 77.12 86 PHE A C 1
ATOM 699 O O . PHE A 1 86 ? 8.170 -1.285 -27.628 1.00 77.12 86 PHE A O 1
ATOM 706 N N . MET A 1 87 ? 7.873 0.395 -26.146 1.00 72.00 87 MET A N 1
ATOM 707 C CA . MET A 1 87 ? 7.730 1.498 -27.109 1.00 72.00 87 MET A CA 1
ATOM 708 C C . MET A 1 87 ? 9.057 2.220 -27.318 1.00 72.00 87 MET A C 1
ATOM 710 O O . MET A 1 87 ? 9.351 2.538 -28.490 1.00 72.00 87 MET A O 1
#

Sequence (87 aa):
MIDNIFTYLPELPGIFMILLGWLLLYWSKKGDEWMYESGGPGVFTNITWIRNTFGEKTAKRYNVLISWGVIVVGVLFVLIGILMRFM

Organism: NCBI:txid703342

Solvent-accessible surface area (backbone atoms only — not comparable to full-atom values): 4696 Å² total; per-residue (Å²): 131,86,80,52,65,56,76,82,40,44,29,51,67,10,52,51,34,30,52,51,15,48,52,42,33,50,46,44,75,69,51,58,69,58,72,68,40,97,79,34,87,65,86,54,74,62,43,54,56,41,26,74,75,64,35,60,73,49,32,44,52,50,43,39,52,51,16,49,50,40,27,53,52,10,52,52,38,27,52,51,18,53,52,60,75,78,108

Radius of gyration: 16.46 Å; Cα contacts (8 Å, |Δi|>4): 88; chains: 1; bounding box: 43×21×46 Å

Mean predicted aligned error: 8.93 Å

Secondary structure (DSSP, 8-state):
----HHHH-TTHHHHHHHHHHHHHHHHHHH--GGGTSTTS--TTTTHHHHHHHH-HHHHHHHHHHHHHHHHHHHHHHHHHHHHHHH-